Protein AF-A0A940TDR2-F1 (afdb_monomer_lite)

Structure (mmCIF, N/CA/C/O backbone):
data_AF-A0A940TDR2-F1
#
_entry.id   AF-A0A940TDR2-F1
#
loop_
_atom_site.group_PDB
_atom_site.id
_atom_site.type_symbol
_atom_site.label_atom_id
_atom_site.label_alt_id
_atom_site.label_comp_id
_atom_site.label_asym_id
_atom_site.label_entity_id
_atom_site.label_seq_id
_atom_site.pdbx_PDB_ins_code
_atom_site.Cartn_x
_atom_site.Cartn_y
_atom_site.Cartn_z
_atom_site.occupancy
_atom_site.B_iso_or_equiv
_atom_site.auth_seq_id
_atom_site.auth_comp_id
_atom_site.auth_asym_id
_atom_site.auth_atom_id
_atom_site.pdbx_PDB_model_num
ATOM 1 N N . MET A 1 1 ? -1.917 -13.619 8.197 1.00 40.81 1 MET A N 1
ATOM 2 C CA . MET A 1 1 ? -0.551 -13.538 7.652 1.00 40.81 1 MET A CA 1
ATOM 3 C C . MET A 1 1 ? -0.219 -12.059 7.673 1.00 40.81 1 MET A C 1
ATOM 5 O O . MET A 1 1 ? -0.863 -11.312 6.953 1.00 40.81 1 MET A O 1
ATOM 9 N N . SER A 1 2 ? 0.595 -11.619 8.634 1.00 42.09 2 SER A N 1
ATOM 10 C CA . SER A 1 2 ? 1.189 -10.276 8.611 1.00 42.09 2 SER A CA 1
ATOM 11 C C . SER A 1 2 ? 2.011 -10.150 7.330 1.00 42.09 2 SER A C 1
ATOM 13 O O . SER A 1 2 ? 2.517 -11.175 6.875 1.00 42.09 2 SER A O 1
ATOM 15 N N . ILE A 1 3 ? 2.117 -8.955 6.744 1.00 48.03 3 ILE A N 1
ATOM 16 C CA . ILE A 1 3 ? 3.042 -8.695 5.632 1.00 48.03 3 ILE A CA 1
ATOM 17 C C . ILE A 1 3 ? 4.453 -9.017 6.142 1.00 48.03 3 ILE A C 1
ATOM 19 O O . ILE A 1 3 ? 5.108 -8.199 6.782 1.00 48.03 3 ILE A O 1
ATOM 23 N N . GLU A 1 4 ? 4.888 -10.261 5.958 1.00 48.72 4 GLU A N 1
ATOM 24 C CA . GLU A 1 4 ? 6.298 -10.606 5.958 1.00 48.72 4 GLU A CA 1
ATOM 25 C C . GLU A 1 4 ? 6.833 -9.952 4.692 1.00 48.72 4 GLU A C 1
ATOM 27 O O . GLU A 1 4 ? 6.517 -10.406 3.598 1.00 48.72 4 GLU A O 1
ATOM 32 N N . ILE A 1 5 ? 7.477 -8.798 4.891 1.00 52.00 5 ILE A N 1
ATOM 33 C CA . ILE A 1 5 ? 8.321 -8.029 3.968 1.00 52.00 5 ILE A CA 1
ATOM 34 C C . ILE A 1 5 ? 8.160 -8.491 2.517 1.00 52.00 5 ILE A C 1
ATOM 36 O O . ILE A 1 5 ? 8.776 -9.458 2.067 1.00 52.00 5 ILE A O 1
ATOM 40 N N . PHE A 1 6 ? 7.267 -7.801 1.816 1.00 56.22 6 PHE A N 1
ATOM 41 C CA . PHE A 1 6 ? 7.003 -8.002 0.404 1.00 56.22 6 PHE A CA 1
ATOM 42 C C . PHE A 1 6 ? 8.223 -7.516 -0.387 1.00 56.22 6 PHE A C 1
ATOM 44 O O . PHE A 1 6 ? 8.371 -6.323 -0.640 1.00 56.22 6 PHE A O 1
ATOM 51 N N . ASP A 1 7 ? 9.129 -8.439 -0.710 1.00 54.56 7 ASP A N 1
ATOM 52 C CA . ASP A 1 7 ? 10.263 -8.184 -1.597 1.00 54.56 7 ASP A CA 1
ATOM 53 C C . ASP A 1 7 ? 9.748 -8.144 -3.044 1.00 54.56 7 ASP A C 1
ATOM 55 O O . ASP A 1 7 ? 9.532 -9.180 -3.682 1.00 54.56 7 ASP A O 1
ATOM 59 N N . ALA A 1 8 ? 9.493 -6.931 -3.536 1.00 54.00 8 ALA A N 1
ATOM 60 C CA . ALA A 1 8 ? 9.063 -6.663 -4.901 1.00 54.00 8 ALA A CA 1
ATOM 61 C C . ALA A 1 8 ? 10.255 -6.401 -5.841 1.00 54.00 8 ALA A C 1
ATOM 63 O O . ALA A 1 8 ? 10.107 -5.712 -6.844 1.00 54.00 8 ALA A O 1
ATOM 64 N N . SER A 1 9 ? 11.427 -7.001 -5.576 1.00 51.28 9 SER A N 1
ATOM 65 C CA . SER A 1 9 ? 12.645 -6.887 -6.406 1.00 51.28 9 SER A CA 1
ATOM 66 C C . SER A 1 9 ? 12.515 -7.372 -7.858 1.00 51.28 9 SER A C 1
ATOM 68 O O . SER A 1 9 ? 13.466 -7.266 -8.637 1.00 51.28 9 SER A O 1
ATOM 70 N N . ALA A 1 10 ? 11.358 -7.903 -8.258 1.00 55.25 10 ALA A N 1
ATOM 71 C CA . ALA A 1 10 ? 11.040 -8.079 -9.664 1.00 55.25 10 ALA A CA 1
ATOM 72 C C . ALA A 1 10 ? 10.613 -6.727 -10.251 1.00 55.25 10 ALA A C 1
ATOM 74 O O . ALA A 1 10 ? 9.539 -6.239 -9.927 1.00 55.25 10 ALA A O 1
ATOM 75 N N . ASN A 1 11 ? 11.459 -6.140 -11.099 1.00 61.94 11 ASN A N 1
ATOM 76 C CA . ASN A 1 11 ? 11.177 -4.898 -11.829 1.00 61.94 11 ASN A CA 1
ATOM 77 C C . ASN A 1 11 ? 9.768 -4.905 -12.476 1.00 61.94 11 ASN A C 1
ATOM 79 O O . ASN A 1 11 ? 9.332 -5.953 -12.957 1.00 61.94 11 ASN A O 1
ATOM 83 N N . ASP A 1 12 ? 9.122 -3.733 -12.529 1.00 74.06 12 ASP A N 1
ATOM 84 C CA . ASP A 1 12 ? 7.806 -3.436 -13.141 1.00 74.06 12 ASP A CA 1
ATOM 85 C C . ASP A 1 12 ? 6.547 -3.836 -12.336 1.00 74.06 12 ASP A C 1
ATOM 87 O O . ASP A 1 12 ? 5.519 -4.192 -12.918 1.00 74.06 12 ASP A O 1
ATOM 91 N N . ASN A 1 13 ? 6.578 -3.776 -11.000 1.00 86.50 13 ASN A N 1
ATOM 92 C CA . ASN A 1 13 ? 5.338 -3.831 -10.212 1.00 86.50 13 ASN A CA 1
ATOM 93 C C . ASN A 1 13 ? 4.770 -2.427 -10.044 1.00 86.50 13 ASN A C 1
ATOM 95 O O . ASN A 1 13 ? 5.504 -1.5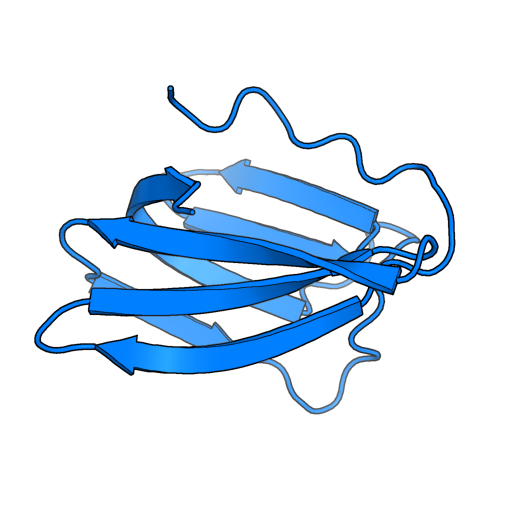01 -9.716 1.00 86.50 13 ASN A O 1
ATOM 99 N N . GLU A 1 14 ? 3.463 -2.277 -10.209 1.00 90.88 14 GLU A N 1
ATOM 100 C CA . GLU A 1 14 ? 2.810 -0.971 -10.187 1.00 90.88 14 GLU A CA 1
ATOM 101 C C . GLU A 1 14 ? 1.722 -0.922 -9.118 1.00 90.88 14 GLU A C 1
ATOM 103 O O . GLU A 1 14 ? 0.973 -1.885 -8.906 1.00 90.88 14 GLU A O 1
ATOM 108 N N . LEU A 1 15 ? 1.590 0.228 -8.465 1.00 91.88 15 LEU A N 1
ATOM 109 C CA . LEU A 1 15 ? 0.416 0.542 -7.674 1.00 91.88 15 LEU A CA 1
ATOM 110 C C . LEU A 1 15 ? -0.802 0.571 -8.607 1.00 91.88 15 LEU A C 1
ATOM 112 O O . LEU A 1 15 ? -0.854 1.303 -9.591 1.00 91.88 15 LEU A O 1
ATOM 116 N N . GLY A 1 16 ? -1.776 -0.283 -8.313 1.00 92.38 16 GLY A N 1
ATOM 117 C CA . GLY A 1 16 ? -3.035 -0.359 -9.036 1.00 92.38 16 GLY A CA 1
ATOM 118 C C . GLY A 1 16 ? -4.080 0.584 -8.445 1.00 92.38 16 GLY A C 1
ATOM 119 O O . GLY A 1 16 ? -3.795 1.685 -7.978 1.00 92.38 16 GLY A O 1
ATOM 120 N N . ASN A 1 17 ? -5.338 0.145 -8.444 1.00 93.62 17 ASN A N 1
ATOM 121 C CA . ASN A 1 17 ? -6.409 0.939 -7.858 1.00 93.62 17 ASN A CA 1
ATOM 122 C C . ASN A 1 17 ? -6.292 1.005 -6.331 1.00 93.62 17 ASN A C 1
ATOM 124 O O . ASN A 1 17 ? -6.090 -0.008 -5.659 1.00 93.62 17 ASN A O 1
ATOM 128 N N . ILE A 1 18 ? -6.565 2.187 -5.782 1.00 94.12 18 ILE A N 1
ATOM 129 C CA . ILE A 1 18 ? -6.862 2.376 -4.363 1.00 94.12 18 ILE A CA 1
ATOM 130 C C . ILE A 1 18 ? -8.317 2.805 -4.252 1.00 94.12 18 ILE A C 1
ATOM 132 O O . ILE A 1 18 ? -8.725 3.833 -4.795 1.00 94.12 18 ILE A O 1
ATOM 136 N N . TYR A 1 19 ? -9.120 2.026 -3.540 1.00 95.06 19 TYR A N 1
ATOM 137 C CA . TYR A 1 19 ? -10.534 2.331 -3.364 1.00 95.06 19 TYR A CA 1
ATOM 138 C C . TYR A 1 19 ? -11.031 1.924 -1.988 1.00 95.06 19 TYR A C 1
ATOM 140 O O . TYR A 1 19 ? -10.417 1.139 -1.272 1.00 95.06 19 TYR A O 1
ATOM 148 N N . ARG A 1 20 ? -12.165 2.497 -1.601 1.00 94.50 20 ARG A N 1
ATOM 149 C CA . ARG A 1 20 ? -12.773 2.251 -0.300 1.00 94.50 20 ARG A CA 1
ATOM 150 C C . ARG A 1 20 ? -13.817 1.141 -0.396 1.00 94.50 20 ARG A C 1
ATOM 152 O O . ARG A 1 20 ? -14.683 1.190 -1.266 1.00 94.50 20 ARG A O 1
ATOM 159 N N . ASP A 1 21 ? -13.767 0.201 0.542 1.00 94.12 21 ASP A N 1
ATOM 160 C CA . ASP A 1 21 ? -14.754 -0.862 0.742 1.00 94.12 21 ASP A CA 1
ATOM 161 C C . ASP A 1 21 ? -15.258 -0.800 2.194 1.00 94.12 21 ASP A C 1
ATOM 163 O O . ASP A 1 21 ? -14.622 -1.267 3.142 1.00 94.12 21 ASP A O 1
ATOM 167 N N . GLY A 1 22 ? -16.387 -0.113 2.391 1.00 92.44 22 GLY 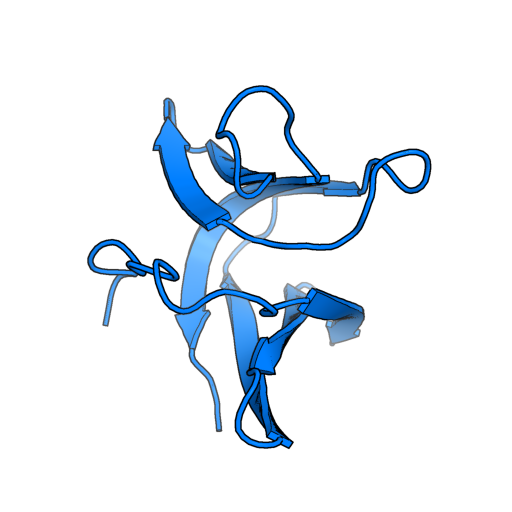A N 1
ATOM 168 C CA . GLY A 1 22 ? -16.924 0.179 3.720 1.00 92.44 22 GLY A CA 1
ATOM 169 C C . GLY A 1 22 ? -16.038 1.140 4.522 1.00 92.44 22 GLY A C 1
ATOM 170 O O . GLY A 1 22 ? -15.895 2.317 4.174 1.00 92.44 22 GLY A O 1
ATOM 171 N N . TRP A 1 23 ? -15.494 0.662 5.641 1.00 90.00 23 TRP A N 1
ATOM 172 C CA . TRP A 1 23 ? -14.605 1.441 6.516 1.00 90.00 23 TRP A CA 1
ATOM 173 C C . TRP A 1 23 ? -13.124 1.276 6.180 1.00 90.00 23 TRP A C 1
ATOM 175 O O . TRP A 1 23 ? -12.313 2.053 6.672 1.00 90.00 23 TRP A O 1
ATOM 185 N N . GLU A 1 24 ? -12.796 0.330 5.304 1.00 94.06 24 GLU A N 1
ATOM 186 C CA . GLU A 1 24 ? -11.426 -0.024 4.956 1.00 94.06 24 GLU A CA 1
ATOM 187 C C . GLU A 1 24 ? -11.079 0.398 3.528 1.00 94.06 24 GLU A C 1
ATOM 189 O O . GLU A 1 24 ? -11.954 0.679 2.703 1.00 94.06 24 GLU A O 1
ATOM 194 N N . TYR A 1 25 ? -9.784 0.428 3.237 1.00 95.69 25 TYR A N 1
ATOM 195 C CA . TYR A 1 25 ? -9.242 0.616 1.901 1.00 95.69 25 TYR A CA 1
ATOM 196 C C . TYR A 1 25 ? -8.779 -0.716 1.327 1.00 95.69 25 TYR A C 1
ATOM 198 O O . TYR A 1 25 ? -8.213 -1.554 2.031 1.00 95.69 25 TYR A O 1
ATOM 206 N N . ILE A 1 26 ? -9.021 -0.882 0.032 1.00 96.12 26 ILE A N 1
ATOM 207 C CA . ILE A 1 26 ? -8.432 -1.914 -0.802 1.00 96.12 26 ILE A CA 1
ATOM 208 C C . ILE A 1 26 ? -7.356 -1.257 -1.659 1.00 96.12 26 ILE A C 1
ATOM 210 O O . ILE A 1 26 ? -7.606 -0.236 -2.301 1.00 96.12 26 ILE A O 1
ATOM 214 N N . ILE A 1 27 ? -6.175 -1.857 -1.649 1.00 94.62 27 ILE A N 1
ATOM 215 C CA . ILE A 1 27 ? -5.007 -1.463 -2.423 1.00 94.62 27 ILE A CA 1
ATOM 216 C C . ILE A 1 27 ? -4.706 -2.607 -3.376 1.00 94.62 27 ILE A C 1
ATOM 218 O O . ILE A 1 27 ? -4.520 -3.747 -2.943 1.00 94.62 27 ILE A O 1
ATOM 222 N N . GLU A 1 28 ? -4.688 -2.316 -4.667 1.00 93.94 28 GLU A N 1
ATOM 223 C CA . GLU A 1 28 ? -4.247 -3.260 -5.684 1.00 93.94 28 GLU A CA 1
ATOM 224 C C . GLU A 1 28 ? -2.772 -3.016 -6.010 1.00 93.94 28 GLU A C 1
ATOM 226 O O . GLU A 1 28 ? -2.330 -1.874 -6.098 1.00 93.94 28 GLU A O 1
ATOM 231 N N . ILE A 1 29 ? -2.016 -4.092 -6.200 1.00 90.69 29 ILE A N 1
ATOM 232 C CA . ILE A 1 29 ? -0.671 -4.069 -6.773 1.00 90.69 29 ILE A CA 1
ATOM 233 C C . ILE A 1 29 ? -0.716 -4.923 -8.034 1.00 90.69 29 ILE A C 1
ATOM 235 O O . ILE A 1 29 ? -1.030 -6.118 -7.972 1.00 90.69 29 ILE A O 1
ATOM 239 N N . ASN A 1 30 ? -0.420 -4.304 -9.170 1.00 91.19 30 ASN A N 1
ATOM 240 C CA . ASN A 1 30 ? -0.273 -4.980 -10.447 1.00 91.19 30 ASN A CA 1
ATOM 241 C C . ASN A 1 30 ? 1.137 -5.564 -10.516 1.00 91.19 30 ASN A C 1
ATOM 243 O O . ASN A 1 30 ? 2.127 -4.848 -10.405 1.00 91.19 30 ASN A O 1
ATOM 247 N N . TRP A 1 31 ? 1.220 -6.877 -10.672 1.00 87.69 31 TRP A N 1
ATOM 248 C CA . TRP A 1 31 ? 2.480 -7.586 -10.811 1.00 87.69 31 TRP A CA 1
ATOM 249 C C . TRP A 1 31 ? 2.909 -7.615 -12.272 1.00 87.69 31 TRP A C 1
ATOM 251 O O . TRP A 1 31 ? 2.066 -7.757 -13.163 1.00 87.69 31 TRP A O 1
AT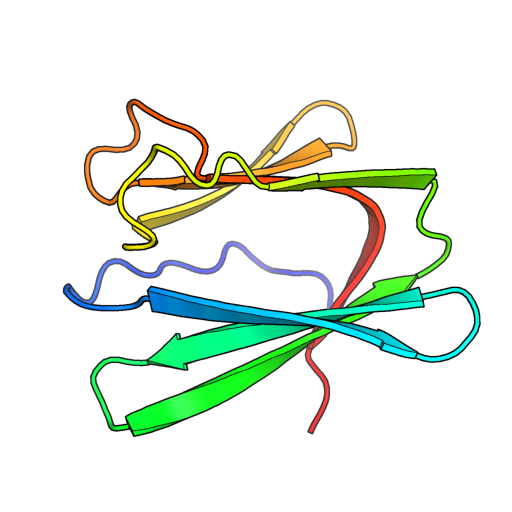OM 261 N N . TRP A 1 32 ? 4.218 -7.594 -12.514 1.00 85.25 32 TRP A N 1
ATOM 262 C CA . TRP A 1 32 ? 4.799 -7.674 -13.860 1.00 85.25 32 TRP A CA 1
ATOM 263 C C . TRP A 1 32 ? 4.308 -8.892 -14.676 1.00 85.25 32 TRP A C 1
ATOM 265 O O . TRP A 1 32 ? 4.289 -8.864 -15.906 1.00 85.25 32 TRP A O 1
ATOM 275 N N . ASP A 1 33 ? 3.882 -9.977 -14.010 1.00 85.94 33 ASP A N 1
ATOM 276 C CA . ASP A 1 33 ? 3.353 -11.193 -14.649 1.00 85.94 33 ASP A CA 1
ATOM 277 C C . ASP A 1 33 ? 1.850 -11.119 -14.999 1.00 85.94 33 ASP A C 1
ATOM 279 O O . ASP A 1 33 ? 1.261 -12.103 -15.460 1.00 85.94 33 ASP A O 1
ATOM 283 N N . GLY A 1 34 ? 1.225 -9.954 -14.803 1.00 86.56 34 GLY A N 1
ATOM 284 C CA . GLY A 1 34 ? -0.183 -9.682 -15.086 1.00 86.56 34 GLY A CA 1
ATOM 285 C C . GLY A 1 34 ? -1.146 -10.084 -13.966 1.00 86.56 34 GLY A C 1
ATOM 286 O O . GLY A 1 34 ? -2.363 -9.973 -14.141 1.00 86.56 34 GLY A O 1
ATOM 287 N N . ARG A 1 35 ? -0.648 -10.571 -12.823 1.00 90.00 35 ARG A N 1
ATOM 288 C CA . ARG A 1 35 ? -1.478 -10.803 -11.632 1.00 90.00 35 ARG A CA 1
ATOM 289 C C . ARG A 1 35 ? -1.779 -9.496 -10.912 1.00 90.00 35 ARG A C 1
ATOM 291 O O . ARG A 1 35 ? -0.997 -8.558 -10.947 1.00 90.00 35 ARG A O 1
ATOM 298 N N . VAL A 1 36 ? -2.903 -9.473 -10.202 1.00 91.31 36 VAL A N 1
ATOM 299 C CA . VAL A 1 36 ? -3.274 -8.361 -9.323 1.00 91.31 36 VA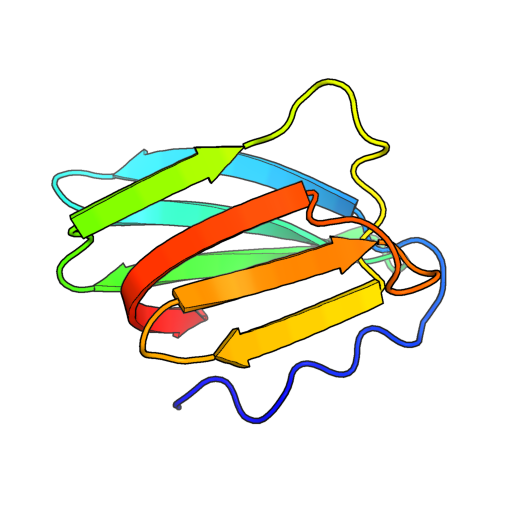L A CA 1
ATOM 300 C C . VAL A 1 36 ? -3.376 -8.892 -7.904 1.00 91.31 36 VAL A C 1
ATOM 302 O O . VAL A 1 36 ? -4.213 -9.752 -7.621 1.00 91.31 36 VAL A O 1
ATOM 305 N N . TYR A 1 37 ? -2.527 -8.380 -7.021 1.00 89.50 37 TYR A N 1
ATOM 306 C CA . TYR A 1 37 ? -2.587 -8.651 -5.592 1.00 89.50 37 TYR A CA 1
ATOM 307 C C . TYR A 1 37 ? -3.433 -7.585 -4.915 1.00 89.50 37 TYR A C 1
ATOM 309 O O . TYR A 1 37 ? -3.265 -6.398 -5.175 1.00 89.50 37 TYR A O 1
ATOM 317 N N . ARG A 1 38 ? -4.354 -8.005 -4.047 1.00 93.56 38 ARG A N 1
ATOM 318 C CA . ARG A 1 38 ? -5.229 -7.093 -3.312 1.00 93.56 38 ARG A CA 1
ATOM 319 C C . ARG A 1 38 ? -4.906 -7.138 -1.838 1.00 93.56 38 ARG A C 1
ATOM 321 O O . ARG A 1 38 ? -4.790 -8.211 -1.250 1.00 93.56 38 ARG A O 1
ATOM 328 N N . PHE A 1 39 ? -4.835 -5.965 -1.238 1.00 92.69 39 PHE A N 1
ATOM 329 C CA . PHE A 1 39 ? -4.587 -5.790 0.177 1.00 92.69 39 PHE A CA 1
ATOM 330 C C . PHE A 1 39 ? -5.709 -4.964 0.779 1.00 92.69 39 PHE A C 1
ATOM 332 O O . PHE A 1 39 ? -6.071 -3.923 0.244 1.00 92.69 39 PHE A O 1
ATOM 339 N N . ARG A 1 40 ? -6.264 -5.428 1.892 1.00 95.06 40 ARG A N 1
ATOM 340 C CA . ARG A 1 40 ? -7.280 -4.718 2.664 1.00 95.06 40 ARG A CA 1
ATOM 341 C C . ARG A 1 40 ? -6.652 -4.172 3.942 1.00 95.06 40 ARG A C 1
ATOM 343 O O . ARG A 1 40 ? -5.950 -4.902 4.643 1.00 95.06 40 ARG A O 1
ATOM 350 N N . THR A 1 41 ? -6.932 -2.916 4.268 1.00 94.81 41 THR A N 1
ATOM 351 C CA . THR A 1 41 ? -6.607 -2.353 5.584 1.00 94.81 41 THR A CA 1
ATOM 352 C C . THR A 1 41 ? -7.528 -2.916 6.667 1.00 94.81 41 THR A C 1
ATOM 354 O O . THR A 1 41 ? -8.651 -3.332 6.391 1.00 94.81 41 THR A O 1
ATOM 357 N N . VAL A 1 42 ? -7.062 -2.925 7.910 1.00 93.75 42 VAL A N 1
ATOM 358 C CA . VAL A 1 42 ? -7.880 -3.206 9.095 1.00 93.75 42 VAL A CA 1
ATOM 359 C C . VAL A 1 42 ? -7.699 -2.053 10.071 1.00 93.75 42 VAL A C 1
ATOM 361 O O . VAL A 1 42 ? -6.564 -1.744 10.444 1.00 93.75 42 VAL A O 1
ATOM 364 N N . GLU A 1 43 ? -8.806 -1.431 10.475 1.00 94.00 43 GLU A N 1
ATOM 365 C CA . GLU A 1 43 ? -8.846 -0.229 11.311 1.00 94.00 43 GLU A CA 1
ATOM 366 C C . GLU A 1 43 ? -7.979 0.897 10.715 1.00 94.00 43 GLU A C 1
ATOM 368 O O . GLU A 1 43 ? -7.063 1.430 11.354 1.00 94.00 43 GLU A O 1
ATOM 373 N N . CYS A 1 44 ? -8.232 1.241 9.443 1.00 94.06 44 CYS A N 1
ATOM 374 C CA . CYS A 1 44 ? -7.498 2.302 8.753 1.00 94.06 44 CYS A CA 1
ATOM 375 C C . CYS A 1 44 ? -7.680 3.671 9.424 1.00 94.06 44 CYS A C 1
ATOM 377 O O . CYS A 1 44 ? -8.785 4.199 9.553 1.00 94.06 44 CYS A O 1
ATOM 379 N N . LYS A 1 45 ? -6.557 4.298 9.773 1.00 94.06 45 LYS A N 1
ATOM 380 C CA . LYS A 1 45 ? -6.486 5.619 10.412 1.00 94.06 45 LYS A CA 1
ATOM 381 C C . LYS A 1 45 ? -6.080 6.710 9.431 1.00 94.06 45 LYS A C 1
ATOM 383 O O . LYS A 1 45 ? -6.511 7.850 9.577 1.00 94.06 45 LYS A O 1
ATOM 388 N N . TYR A 1 46 ? -5.232 6.379 8.460 1.00 93.94 46 TYR A N 1
ATOM 389 C CA . TYR A 1 46 ? -4.693 7.333 7.497 1.00 93.94 46 TYR A CA 1
ATOM 390 C C . TYR A 1 46 ? -4.239 6.620 6.224 1.00 93.94 46 TYR A C 1
ATOM 392 O O . TYR A 1 46 ? -3.702 5.518 6.296 1.00 93.94 46 TYR A O 1
ATOM 400 N N . ILE A 1 47 ? -4.446 7.275 5.084 1.00 94.62 47 ILE A N 1
ATOM 401 C CA . ILE A 1 47 ? -3.908 6.881 3.784 1.00 94.62 47 ILE A CA 1
ATOM 402 C C . ILE A 1 47 ? -3.566 8.143 2.986 1.00 94.62 47 ILE A C 1
ATOM 404 O O . ILE A 1 47 ? -4.341 9.105 3.005 1.00 94.62 47 ILE A O 1
ATOM 408 N N . CYS A 1 48 ? -2.422 8.154 2.305 1.00 94.94 48 CYS A N 1
ATOM 409 C CA . CYS A 1 48 ? -2.004 9.240 1.419 1.00 94.94 48 CYS A CA 1
ATOM 410 C C . CYS A 1 48 ? -1.272 8.685 0.200 1.00 94.94 48 CYS A C 1
ATOM 412 O O . CYS A 1 48 ? -0.281 7.978 0.353 1.00 94.94 48 CYS A O 1
ATOM 414 N N . HIS A 1 49 ? -1.776 9.012 -0.990 1.00 93.38 49 HIS A N 1
ATOM 415 C CA . HIS A 1 49 ? -1.183 8.650 -2.278 1.00 93.38 49 HIS A CA 1
ATOM 416 C C . HIS A 1 49 ? -0.545 9.892 -2.901 1.00 93.38 49 HIS A C 1
ATOM 418 O O . HIS A 1 49 ? -1.232 10.894 -3.116 1.00 93.38 49 HIS A O 1
ATOM 424 N N . HIS A 1 50 ? 0.755 9.816 -3.175 1.00 91.31 50 HIS A N 1
ATOM 425 C CA . HIS A 1 50 ? 1.553 10.869 -3.802 1.00 91.31 50 HIS A CA 1
ATOM 426 C C . HIS A 1 50 ? 1.520 10.698 -5.327 1.00 91.31 50 HIS A C 1
ATOM 428 O O . HIS A 1 50 ? 2.434 10.155 -5.938 1.00 91.31 50 HIS A O 1
ATOM 434 N N . THR A 1 51 ? 0.413 11.126 -5.942 1.00 85.19 51 THR A N 1
ATOM 435 C CA . THR A 1 51 ? 0.085 10.905 -7.371 1.00 85.19 51 THR A CA 1
ATOM 436 C C . THR A 1 51 ? 1.046 11.546 -8.382 1.00 85.19 51 THR A C 1
ATOM 438 O O . THR A 1 51 ? 0.928 11.329 -9.585 1.00 85.19 51 THR A O 1
ATOM 441 N N . GLU A 1 52 ? 1.946 12.410 -7.924 1.00 87.00 52 GLU A N 1
ATOM 442 C CA . GLU A 1 52 ? 2.986 13.056 -8.720 1.00 87.00 52 GLU A CA 1
ATOM 443 C C . GLU A 1 52 ? 4.230 12.180 -8.940 1.00 87.00 52 GLU A C 1
ATOM 445 O O . GLU A 1 52 ? 5.086 12.540 -9.750 1.00 87.00 52 GLU A O 1
ATOM 450 N N . ILE A 1 53 ? 4.324 11.055 -8.229 1.00 83.94 53 ILE A N 1
ATOM 451 C CA . ILE A 1 53 ? 5.433 10.100 -8.273 1.00 83.94 53 ILE A CA 1
ATOM 452 C C . ILE A 1 53 ? 5.057 8.946 -9.211 1.00 83.94 53 ILE A C 1
ATOM 454 O O . ILE A 1 53 ? 3.881 8.651 -9.414 1.00 83.94 53 ILE A O 1
ATOM 458 N N . VAL A 1 54 ? 6.055 8.307 -9.824 1.00 80.81 54 VAL A N 1
ATOM 459 C CA . VAL A 1 54 ? 5.831 7.096 -10.622 1.00 80.81 54 VAL A CA 1
ATOM 460 C C . VAL A 1 54 ? 5.307 5.993 -9.703 1.00 80.81 54 VAL A C 1
ATOM 462 O O . VAL A 1 54 ? 5.907 5.712 -8.670 1.00 80.81 54 VAL A O 1
ATOM 465 N N . ASP A 1 55 ? 4.217 5.343 -10.099 1.00 82.88 55 ASP A N 1
ATOM 466 C CA . ASP A 1 55 ? 3.552 4.294 -9.317 1.00 82.88 55 ASP A CA 1
ATOM 467 C C . ASP A 1 55 ? 4.319 2.945 -9.311 1.00 82.88 55 ASP A C 1
ATOM 469 O O . ASP A 1 55 ? 3.761 1.918 -8.934 1.00 82.88 55 ASP A O 1
ATOM 473 N N . GLU A 1 56 ? 5.596 2.916 -9.704 1.00 87.50 56 GLU A N 1
ATOM 474 C CA . GLU A 1 56 ? 6.441 1.712 -9.721 1.00 87.50 56 GLU A CA 1
ATOM 475 C C . GLU A 1 56 ? 6.949 1.364 -8.311 1.00 87.50 56 GLU A C 1
ATOM 477 O O . GLU A 1 56 ? 7.797 2.057 -7.746 1.00 87.50 56 GLU A O 1
ATOM 482 N N . ILE A 1 57 ? 6.458 0.260 -7.746 1.00 87.25 57 ILE A N 1
ATOM 483 C CA . ILE A 1 57 ? 6.748 -0.170 -6.374 1.00 87.25 57 ILE A CA 1
ATOM 484 C C . ILE A 1 57 ? 7.995 -1.059 -6.340 1.00 87.25 57 ILE A C 1
ATOM 486 O O . ILE A 1 57 ? 8.029 -2.122 -6.964 1.00 87.25 57 ILE A O 1
ATOM 490 N N . GLY A 1 58 ? 8.974 -0.670 -5.522 1.00 83.50 58 GLY A N 1
ATOM 491 C CA . GLY A 1 58 ? 10.155 -1.479 -5.207 1.00 83.50 58 GLY A CA 1
ATOM 492 C C . GLY A 1 58 ? 10.043 -2.264 -3.908 1.00 83.50 58 GLY A C 1
ATOM 493 O O . GLY A 1 58 ? 10.383 -3.445 -3.845 1.00 83.50 58 GLY A O 1
ATOM 494 N N . GLU A 1 59 ? 9.570 -1.606 -2.853 1.00 85.00 59 GLU A N 1
ATOM 495 C CA . GLU A 1 59 ? 9.551 -2.175 -1.507 1.00 85.00 59 GLU A CA 1
ATOM 496 C C . GLU A 1 59 ? 8.346 -1.667 -0.714 1.00 85.00 59 GLU A C 1
ATOM 498 O O . GLU A 1 59 ? 7.903 -0.531 -0.879 1.00 85.00 59 GLU A O 1
ATOM 503 N N . ILE A 1 60 ? 7.829 -2.503 0.189 1.00 86.75 60 ILE A N 1
ATOM 504 C CA . ILE A 1 60 ? 6.869 -2.080 1.210 1.00 86.75 60 ILE A CA 1
ATOM 505 C C . ILE A 1 60 ? 7.522 -2.224 2.583 1.00 86.75 60 ILE A C 1
ATOM 507 O O . ILE A 1 60 ? 7.804 -3.336 3.032 1.00 86.75 60 ILE A O 1
ATOM 511 N N . THR A 1 61 ? 7.713 -1.104 3.274 1.00 88.00 61 THR A N 1
ATOM 512 C CA . THR A 1 61 ? 8.315 -1.052 4.612 1.00 88.00 61 THR A CA 1
ATOM 513 C C . THR A 1 61 ? 7.280 -0.697 5.678 1.00 88.00 61 THR A C 1
ATOM 515 O O . THR A 1 61 ? 6.214 -0.154 5.383 1.00 88.00 61 THR A O 1
ATOM 518 N N . LEU A 1 62 ? 7.581 -1.020 6.939 1.00 88.88 62 LEU A N 1
ATOM 519 C CA . LEU A 1 62 ? 6.771 -0.646 8.100 1.00 88.88 62 LEU A CA 1
ATOM 520 C C . LEU A 1 62 ? 7.652 0.071 9.126 1.00 88.88 62 LEU A C 1
ATOM 522 O O . LEU A 1 62 ? 8.499 -0.548 9.769 1.00 88.88 62 LEU A O 1
ATOM 526 N N . GLU A 1 63 ? 7.412 1.366 9.317 1.00 87.38 63 GLU A N 1
ATOM 527 C CA . GLU A 1 63 ? 8.1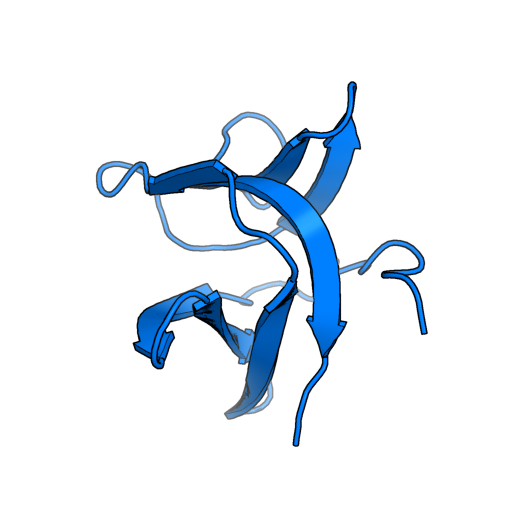43 2.203 10.269 1.00 87.38 63 GLU A CA 1
ATOM 528 C C . GLU A 1 63 ? 7.165 2.976 11.155 1.00 87.38 63 GLU A C 1
ATOM 530 O O . GLU A 1 63 ? 6.317 3.708 10.655 1.00 87.38 63 GLU A O 1
ATOM 535 N N . ASN A 1 64 ? 7.290 2.870 12.483 1.00 87.06 64 ASN A N 1
ATOM 536 C CA . ASN A 1 64 ? 6.454 3.618 13.441 1.00 87.06 64 ASN A CA 1
ATOM 537 C C . ASN A 1 64 ? 4.933 3.503 13.172 1.00 87.06 64 ASN A C 1
ATOM 539 O O . ASN A 1 64 ? 4.211 4.505 13.181 1.00 87.06 64 ASN A O 1
ATOM 543 N N . ASP A 1 65 ? 4.457 2.278 12.926 1.00 86.56 65 ASP A N 1
ATOM 544 C CA . ASP A 1 65 ? 3.067 1.953 12.568 1.00 86.56 65 ASP A CA 1
ATOM 545 C C . ASP A 1 65 ? 2.580 2.564 11.238 1.00 86.56 65 ASP A C 1
ATOM 547 O O . ASP A 1 65 ? 1.375 2.691 11.018 1.00 86.56 65 ASP A O 1
ATOM 551 N N . LEU A 1 66 ? 3.495 2.967 10.355 1.00 92.94 66 LEU A N 1
ATOM 552 C CA . LEU A 1 66 ? 3.194 3.483 9.023 1.00 92.94 66 LEU A CA 1
ATOM 553 C C . LEU A 1 66 ? 3.760 2.537 7.961 1.00 92.94 66 LEU A C 1
ATOM 555 O O . LEU A 1 66 ? 4.975 2.358 7.867 1.00 92.94 66 LEU A O 1
ATOM 559 N N . TYR A 1 67 ? 2.873 1.940 7.170 1.00 92.25 67 TYR A N 1
ATOM 560 C CA . TYR A 1 67 ? 3.246 1.208 5.968 1.00 92.25 67 TYR A CA 1
ATOM 561 C C . TYR A 1 67 ? 3.607 2.218 4.879 1.00 92.25 67 TYR A C 1
ATOM 563 O O . TYR A 1 67 ? 2.823 3.134 4.614 1.00 92.25 67 TYR A O 1
ATOM 571 N N . LYS A 1 68 ? 4.770 2.049 4.253 1.00 92.69 68 LYS A N 1
ATOM 572 C CA . LYS A 1 68 ? 5.252 2.889 3.154 1.00 92.69 68 LYS A CA 1
ATOM 573 C C . LYS A 1 68 ? 5.538 2.024 1.940 1.00 92.69 68 LYS A C 1
ATOM 575 O O . LYS A 1 68 ? 6.278 1.052 2.048 1.00 92.69 68 LYS A O 1
ATOM 580 N N . PHE A 1 69 ? 4.965 2.394 0.806 1.00 91.31 69 PHE A N 1
ATOM 581 C CA . PHE A 1 69 ? 5.221 1.783 -0.491 1.00 91.31 69 PHE A CA 1
ATOM 582 C C . PHE A 1 69 ? 6.228 2.682 -1.195 1.00 91.31 69 PHE A C 1
ATOM 584 O O . PHE A 1 69 ? 5.908 3.826 -1.525 1.00 91.31 69 PHE A O 1
ATOM 591 N N . LEU A 1 70 ? 7.452 2.195 -1.329 1.00 90.12 70 LEU A N 1
ATOM 592 C CA . LEU A 1 70 ? 8.580 2.939 -1.861 1.00 90.12 70 LEU A CA 1
ATOM 593 C C . LEU A 1 70 ? 8.734 2.697 -3.361 1.00 90.12 70 LEU A C 1
ATOM 595 O O . LEU A 1 70 ? 8.378 1.627 -3.867 1.00 90.12 70 LEU A O 1
ATOM 599 N N . THR A 1 71 ? 9.310 3.681 -4.043 1.00 89.81 71 THR A N 1
ATOM 600 C CA . THR A 1 71 ? 9.786 3.547 -5.422 1.00 89.81 71 THR A CA 1
ATOM 601 C C . THR A 1 71 ? 10.850 2.454 -5.548 1.00 89.81 71 THR A C 1
ATOM 603 O O . THR A 1 71 ? 11.435 2.008 -4.560 1.00 89.81 71 THR A O 1
ATOM 606 N N . VAL A 1 72 ? 11.127 2.011 -6.778 1.00 85.38 72 VAL A N 1
ATOM 607 C CA . VAL A 1 72 ? 12.137 0.972 -7.078 1.00 85.38 72 VAL A CA 1
ATOM 608 C C . VAL A 1 72 ? 13.543 1.331 -6.581 1.00 85.38 72 VAL A C 1
ATOM 610 O O . VAL A 1 72 ? 14.291 0.451 -6.157 1.00 85.38 72 VAL A O 1
ATOM 613 N N . ASP A 1 73 ? 13.908 2.612 -6.604 1.00 86.12 73 ASP A N 1
ATOM 614 C CA . ASP A 1 73 ? 15.177 3.110 -6.057 1.00 86.12 73 ASP A CA 1
ATOM 615 C C . ASP A 1 73 ? 15.162 3.306 -4.528 1.00 86.12 73 ASP A C 1
ATOM 617 O O . ASP A 1 73 ? 16.219 3.507 -3.928 1.00 86.12 73 ASP A O 1
ATOM 621 N N . GLY A 1 74 ? 13.990 3.201 -3.893 1.00 85.75 74 GLY A N 1
ATOM 622 C CA . GLY A 1 74 ? 13.795 3.370 -2.456 1.00 85.75 74 GLY A CA 1
ATOM 623 C C . GLY A 1 74 ? 13.913 4.814 -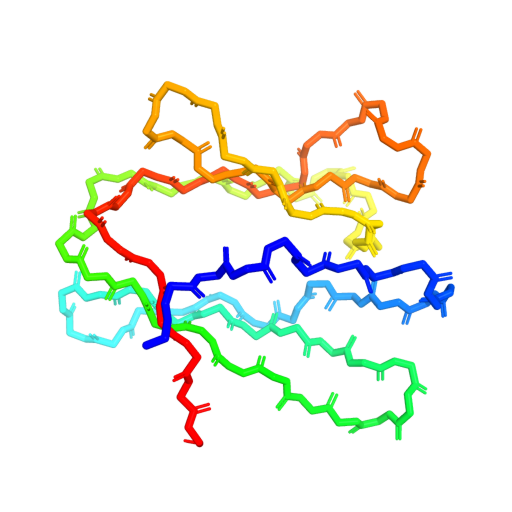1.958 1.00 85.75 74 GLY A C 1
ATOM 624 O O . GLY A 1 74 ? 13.943 5.021 -0.743 1.00 85.75 74 GLY A O 1
ATOM 625 N N . GLU A 1 75 ? 14.016 5.806 -2.848 1.00 87.56 75 GLU A N 1
ATOM 626 C CA . GLU A 1 75 ? 14.229 7.208 -2.459 1.00 87.56 75 GLU A CA 1
ATOM 627 C C . GLU A 1 75 ? 12.923 7.918 -2.083 1.00 87.56 75 GLU A C 1
ATOM 629 O O . GLU A 1 75 ? 12.907 8.734 -1.156 1.00 87.56 75 GLU A O 1
ATOM 634 N N . ASP A 1 76 ? 11.825 7.562 -2.749 1.00 91.19 76 ASP A N 1
ATOM 635 C CA . ASP A 1 76 ? 10.537 8.236 -2.645 1.00 91.19 76 ASP A CA 1
ATOM 636 C C . ASP A 1 76 ? 9.429 7.297 -2.145 1.00 91.19 76 ASP A C 1
ATOM 638 O O . ASP A 1 76 ? 9.488 6.074 -2.277 1.00 91.19 76 ASP A O 1
ATOM 642 N N . THR A 1 77 ? 8.384 7.873 -1.541 1.00 92.62 77 THR A N 1
ATOM 643 C CA . THR A 1 77 ? 7.213 7.123 -1.057 1.00 92.62 77 THR A CA 1
ATOM 644 C C . THR A 1 77 ? 5.991 7.417 -1.916 1.00 92.62 77 THR A C 1
ATOM 646 O O . THR A 1 77 ? 5.517 8.545 -1.952 1.00 92.62 77 THR A O 1
ATOM 649 N N . ILE A 1 78 ? 5.439 6.382 -2.543 1.00 93.62 78 ILE A N 1
ATOM 650 C CA . ILE A 1 78 ? 4.263 6.451 -3.420 1.00 93.62 78 ILE A CA 1
ATOM 651 C C . ILE A 1 78 ? 2.979 6.455 -2.583 1.00 93.62 78 ILE A C 1
ATOM 653 O O . ILE A 1 78 ? 2.071 7.257 -2.802 1.00 93.62 78 ILE A O 1
ATOM 657 N N . LEU A 1 79 ? 2.904 5.566 -1.589 1.00 94.62 79 LEU A N 1
ATOM 658 C CA . LEU A 1 79 ? 1.717 5.375 -0.759 1.00 94.62 79 LEU A CA 1
ATOM 659 C C . LEU A 1 79 ? 2.096 5.199 0.709 1.00 94.62 79 LEU A C 1
ATOM 661 O O . LEU A 1 79 ? 2.935 4.370 1.059 1.00 94.62 79 LEU A O 1
ATOM 665 N N . GLU A 1 80 ? 1.419 5.943 1.575 1.00 95.25 80 GLU A N 1
ATOM 666 C CA . GLU A 1 80 ? 1.550 5.848 3.026 1.00 95.25 80 GLU A CA 1
ATOM 667 C C . GLU A 1 80 ? 0.227 5.399 3.638 1.00 95.25 80 GLU A C 1
ATOM 669 O O . GLU A 1 80 ? -0.823 5.971 3.342 1.00 95.25 80 GLU A O 1
ATOM 674 N N . ILE A 1 81 ? 0.262 4.398 4.520 1.00 95.50 81 ILE A N 1
ATOM 675 C CA . ILE A 1 81 ? -0.930 3.864 5.187 1.00 95.50 81 ILE A CA 1
ATOM 676 C C . ILE A 1 81 ? -0.653 3.680 6.672 1.00 95.50 81 ILE A C 1
ATOM 678 O O . ILE A 1 81 ? 0.259 2.960 7.068 1.00 95.50 81 ILE A O 1
ATOM 682 N N . LYS A 1 82 ? -1.502 4.266 7.515 1.00 95.69 82 LYS A N 1
ATOM 683 C CA . LYS A 1 82 ? -1.576 3.945 8.941 1.00 95.69 82 LYS A CA 1
ATOM 684 C C . LYS A 1 82 ? -2.827 3.120 9.189 1.00 95.69 82 LYS A C 1
ATOM 686 O O . LYS A 1 82 ? -3.939 3.640 9.105 1.00 95.69 82 LYS A O 1
ATOM 691 N N . ALA A 1 83 ? -2.642 1.858 9.532 1.00 93.38 83 ALA A N 1
ATOM 692 C CA . ALA A 1 83 ? -3.705 0.916 9.859 1.00 93.38 83 ALA A CA 1
ATOM 693 C C . ALA A 1 83 ? -3.196 -0.046 10.935 1.00 93.38 83 ALA A C 1
ATOM 695 O O . ALA A 1 83 ? -1.983 -0.188 11.103 1.00 93.38 83 ALA A O 1
ATOM 696 N N . ASP A 1 84 ? -4.096 -0.715 11.652 1.00 92.62 84 ASP A N 1
ATOM 697 C CA . ASP A 1 84 ? -3.673 -1.745 12.606 1.00 92.62 84 ASP A CA 1
ATOM 698 C C . ASP A 1 84 ? -3.045 -2.928 11.867 1.00 92.62 84 ASP A C 1
ATOM 700 O O . ASP A 1 84 ? -2.054 -3.497 12.327 1.00 92.62 84 ASP A O 1
ATOM 704 N N . GLN A 1 85 ? -3.597 -3.286 10.703 1.00 90.62 85 GLN A N 1
ATOM 705 C CA . GLN A 1 85 ? -3.052 -4.321 9.825 1.00 90.62 85 GLN A CA 1
ATOM 706 C C . GLN A 1 85 ? -3.313 -3.994 8.353 1.00 90.62 85 GLN A C 1
ATOM 708 O O . GLN A 1 85 ? -4.271 -3.300 8.013 1.00 90.62 85 GLN A O 1
ATOM 713 N N . ILE A 1 86 ? -2.485 -4.562 7.480 1.00 91.06 86 ILE A N 1
ATOM 714 C CA . ILE A 1 86 ? -2.791 -4.738 6.062 1.00 91.06 86 ILE A CA 1
ATOM 715 C C . ILE A 1 86 ? -2.745 -6.239 5.785 1.00 91.06 86 ILE A C 1
ATOM 717 O O . ILE A 1 86 ? -1.768 -6.911 6.119 1.00 91.06 86 ILE A O 1
ATOM 721 N N . VAL A 1 87 ? -3.821 -6.773 5.213 1.00 90.94 87 VAL A N 1
ATOM 722 C CA . VAL A 1 87 ? -3.965 -8.203 4.931 1.00 90.94 87 VAL A CA 1
ATOM 723 C C . VAL A 1 87 ? -4.188 -8.425 3.447 1.00 90.94 87 VAL A C 1
ATOM 725 O O . VAL A 1 87 ? -5.016 -7.756 2.832 1.00 90.94 87 VAL A O 1
ATOM 728 N N . GLN A 1 88 ? -3.468 -9.380 2.866 1.00 90.31 88 GLN A N 1
ATOM 729 C CA . GLN A 1 88 ? -3.747 -9.815 1.503 1.00 90.31 88 GLN A CA 1
ATOM 730 C C . GLN A 1 88 ? -5.107 -10.529 1.452 1.00 90.31 88 GLN A C 1
ATOM 732 O O . GLN A 1 88 ? -5.429 -11.323 2.342 1.00 90.31 88 GLN A O 1
ATOM 737 N N . ILE A 1 89 ? -5.891 -10.246 0.415 1.00 91.25 89 ILE A N 1
ATOM 738 C CA . ILE A 1 89 ? -7.197 -10.857 0.146 1.00 91.25 89 ILE A CA 1
ATOM 739 C C . ILE A 1 89 ? -7.220 -11.474 -1.263 1.00 91.25 89 ILE A C 1
ATOM 741 O O . ILE A 1 89 ? -6.401 -11.111 -2.110 1.00 91.25 89 ILE A O 1
ATOM 745 N N . GLU A 1 90 ? -8.137 -12.420 -1.487 1.00 81.12 90 GLU A N 1
ATOM 746 C CA . GLU A 1 90 ? -8.377 -13.071 -2.791 1.00 81.12 90 GLU A CA 1
ATOM 747 C C . GLU A 1 90 ? -9.267 -12.219 -3.711 1.00 81.12 90 GLU A C 1
ATOM 749 O O . GLU A 1 90 ? -10.271 -11.657 -3.212 1.00 81.12 90 GLU A O 1
#

Secondary structure (DSSP, 8-state):
------B--SS--EEEEEEEETTEEEEEEE-TTS-EEEEEEES--EEEE-TTS--BEEEEEEETTEEEEEETTSSSEEEEEE-SEEEEE-

Sequence (90 aa):
MSIEIFDASANDNELGNIYRDGWEYIIEINWWDGRVYRFRTVECKYICHHTEIVDEIGEITLENDLYKFLTVDGEDTILEIKADQIVQIE

Foldseek 3Di:
DAPPWDQLQPWDKFWDDWDDDPQWIWTWIQHPVRDIWIKIFAAWDDKDAPVVDGRTFRTWDADPQKTFGAHVVRPDTGMITRGPGIDIDD

pLDDT: mean 85.65, std 13.55, range [40.81, 96.12]

Radius of gyration: 11.99 Å; chains: 1; bounding box: 32×27×28 Å